Protein AF-X0U3W4-F1 (afdb_monomer_lite)

Foldseek 3Di:
DLCVVCPPVQVVLVVVLVVCPPVDDPQVSLVSSPHGPVDVVSVVVVVVVVVVVVVVVVVVVD

Radius of gyration: 14.8 Å; chains: 1; bounding box: 33×18×40 Å

Organism: NCBI:txid412755

pLDDT: mean 94.39, std 3.75, range [72.69, 97.75]

Structure (mmCIF, N/CA/C/O backbone):
data_AF-X0U3W4-F1
#
_entry.id   AF-X0U3W4-F1
#
loop_
_atom_site.group_PDB
_atom_site.id
_atom_site.type_symbol
_atom_site.label_atom_id
_atom_site.label_alt_id
_atom_site.label_comp_id
_atom_site.label_asym_id
_atom_site.label_entity_id
_atom_site.label_seq_id
_atom_site.pdbx_PDB_ins_code
_atom_site.Cartn_x
_atom_site.Cartn_y
_atom_site.Cartn_z
_atom_site.occupancy
_atom_site.B_iso_or_equiv
_atom_site.auth_seq_id
_atom_site.auth_comp_id
_atom_site.auth_asym_id
_atom_site.auth_atom_id
_atom_site.pdbx_PDB_model_num
ATOM 1 N N . GLN A 1 1 ? -0.195 0.511 4.908 1.00 84.00 1 GLN A N 1
ATOM 2 C CA . GLN A 1 1 ? -0.200 -0.860 5.465 1.00 84.00 1 GLN A CA 1
ATOM 3 C C . GLN A 1 1 ? 1.118 -1.597 5.228 1.00 84.00 1 GLN A C 1
ATOM 5 O O . GLN A 1 1 ? 1.712 -2.045 6.197 1.00 84.00 1 GLN A O 1
ATOM 10 N N . THR A 1 2 ? 1.652 -1.642 4.004 1.00 89.50 2 THR A N 1
ATOM 11 C CA . THR A 1 2 ? 2.923 -2.336 3.697 1.00 89.50 2 THR A CA 1
ATOM 12 C C . THR A 1 2 ? 4.126 -1.835 4.503 1.00 89.50 2 THR A C 1
ATOM 14 O O . THR A 1 2 ? 4.795 -2.642 5.132 1.00 89.50 2 THR A O 1
ATOM 17 N N . TYR A 1 3 ? 4.348 -0.517 4.613 1.00 93.06 3 TYR A N 1
ATOM 18 C CA . TYR A 1 3 ? 5.424 0.021 5.467 1.00 93.06 3 TYR A CA 1
ATOM 19 C C . TYR A 1 3 ? 5.275 -0.367 6.947 1.00 93.06 3 TYR A C 1
ATOM 21 O O . TYR A 1 3 ? 6.264 -0.678 7.598 1.00 93.06 3 TYR A O 1
ATOM 29 N N . LYS A 1 4 ? 4.043 -0.404 7.477 1.00 91.44 4 LYS A N 1
ATOM 30 C CA . LYS A 1 4 ? 3.794 -0.827 8.866 1.00 91.44 4 LYS A CA 1
ATOM 31 C C . LYS A 1 4 ? 4.192 -2.296 9.098 1.00 91.44 4 LYS A C 1
ATOM 33 O O . LYS A 1 4 ? 4.552 -2.638 10.213 1.00 91.44 4 LYS A O 1
ATOM 38 N N . LYS A 1 5 ? 4.140 -3.139 8.056 1.00 91.00 5 LYS A N 1
ATOM 39 C CA . LYS A 1 5 ? 4.527 -4.561 8.099 1.00 91.00 5 LYS A CA 1
ATOM 40 C C . LYS A 1 5 ? 6.021 -4.783 7.828 1.00 91.00 5 LYS A C 1
ATOM 42 O O . LYS A 1 5 ? 6.672 -5.517 8.553 1.00 91.00 5 LYS A O 1
ATOM 47 N N . GLU A 1 6 ? 6.556 -4.160 6.779 1.00 94.19 6 GLU A N 1
ATOM 48 C CA . GLU A 1 6 ? 7.924 -4.389 6.275 1.00 94.19 6 GLU A CA 1
ATOM 49 C C . GLU A 1 6 ? 8.977 -3.437 6.880 1.00 94.19 6 GLU A C 1
ATOM 51 O O . GLU A 1 6 ? 10.187 -3.674 6.782 1.00 94.19 6 GLU A O 1
ATOM 56 N N . GLY A 1 7 ? 8.546 -2.329 7.485 1.00 96.12 7 GLY A N 1
ATOM 57 C CA . GLY A 1 7 ? 9.420 -1.322 8.080 1.00 96.12 7 GLY A CA 1
ATOM 58 C C . GLY A 1 7 ? 10.420 -0.725 7.084 1.00 96.12 7 GLY A C 1
ATOM 59 O O . GLY A 1 7 ? 10.103 -0.434 5.929 1.00 96.12 7 GLY A O 1
ATOM 60 N N . LYS A 1 8 ? 11.668 -0.532 7.529 1.00 97.50 8 LYS A N 1
ATOM 61 C CA . LYS A 1 8 ? 12.723 0.130 6.737 1.00 97.50 8 LYS A CA 1
ATOM 62 C C . LYS A 1 8 ? 13.069 -0.598 5.433 1.00 97.50 8 LYS A C 1
ATOM 64 O O . LYS A 1 8 ? 13.506 0.058 4.490 1.00 97.50 8 LYS A O 1
ATOM 69 N N . SER A 1 9 ? 12.831 -1.909 5.347 1.00 96.19 9 SER A N 1
ATOM 70 C CA . SER A 1 9 ? 13.080 -2.692 4.126 1.00 96.19 9 SER A CA 1
ATOM 71 C C . SER A 1 9 ? 12.205 -2.256 2.939 1.00 96.19 9 SER A C 1
ATOM 73 O O . SER A 1 9 ? 12.578 -2.447 1.783 1.00 96.19 9 SER A O 1
ATOM 75 N N . PHE A 1 10 ? 11.083 -1.583 3.212 1.00 96.56 10 PHE A N 1
ATOM 76 C CA . PHE A 1 10 ? 10.187 -1.038 2.197 1.00 96.56 10 PHE A CA 1
ATOM 77 C C . PHE A 1 10 ? 10.693 0.271 1.568 1.00 96.56 10 PHE A C 1
ATOM 79 O O . PHE A 1 10 ? 10.321 0.612 0.444 1.00 96.56 10 PHE A O 1
ATOM 86 N N . VAL A 1 11 ? 11.554 1.018 2.269 1.00 96.62 11 VAL A N 1
ATOM 87 C CA . VAL A 1 11 ? 11.972 2.375 1.869 1.00 96.62 11 VAL A CA 1
ATOM 88 C C . VAL A 1 11 ? 12.607 2.418 0.471 1.00 96.62 11 VAL A C 1
ATOM 90 O O . VAL A 1 11 ? 12.219 3.291 -0.309 1.00 96.62 11 VAL A O 1
ATOM 93 N N . PRO A 1 12 ? 13.526 1.507 0.089 1.00 97.06 12 PRO A N 1
ATOM 94 C CA . PRO A 1 12 ? 14.099 1.515 -1.257 1.00 97.06 12 PRO A CA 1
ATOM 95 C C . PRO A 1 12 ? 13.053 1.281 -2.357 1.00 97.06 12 PRO A C 1
ATOM 97 O O . PRO A 1 12 ? 13.079 1.969 -3.377 1.00 97.06 12 PRO A O 1
ATOM 100 N N . LYS A 1 13 ? 12.093 0.369 -2.134 1.00 96.12 13 LYS A N 1
ATOM 101 C CA . LYS A 1 13 ? 10.997 0.089 -3.081 1.00 96.12 13 LYS A CA 1
ATOM 102 C C . LYS A 1 13 ? 10.117 1.325 -3.275 1.0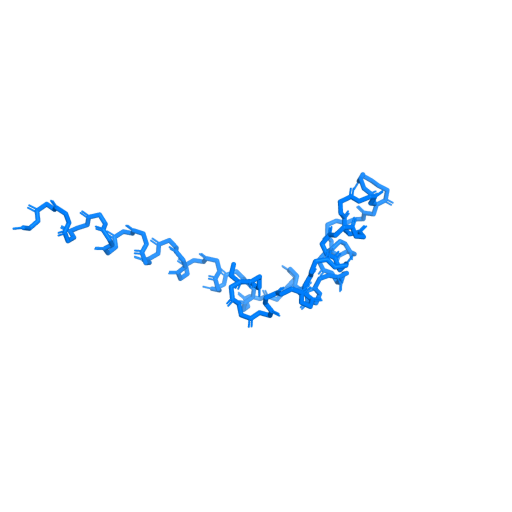0 96.12 13 LYS A C 1
ATOM 104 O O . LYS A 1 13 ? 9.797 1.694 -4.401 1.00 96.12 13 LYS A O 1
ATOM 109 N N . PHE A 1 14 ? 9.783 2.002 -2.176 1.00 95.75 14 PHE A N 1
ATOM 110 C CA . PHE A 1 14 ? 8.961 3.207 -2.211 1.00 95.75 14 PHE A CA 1
ATOM 111 C C . PHE A 1 14 ? 9.661 4.372 -2.924 1.00 95.75 14 PHE A C 1
ATOM 113 O O . PHE A 1 14 ? 9.046 5.042 -3.749 1.00 95.75 14 PHE A O 1
ATOM 120 N N . LYS A 1 15 ? 10.967 4.566 -2.687 1.00 97.31 15 LYS A N 1
ATOM 121 C CA . LYS A 1 15 ? 11.767 5.558 -3.426 1.00 97.31 15 LYS A CA 1
ATOM 122 C C . LYS A 1 15 ? 11.758 5.290 -4.932 1.00 97.31 15 LYS A C 1
ATOM 124 O O . LYS A 1 15 ? 11.540 6.223 -5.697 1.00 97.31 15 LYS A O 1
ATOM 129 N N . LYS A 1 16 ? 11.934 4.029 -5.345 1.00 96.50 16 LYS A N 1
ATOM 130 C CA . LYS A 1 16 ? 11.889 3.624 -6.760 1.00 96.50 16 LYS A CA 1
ATOM 131 C C . LYS A 1 16 ? 10.530 3.919 -7.403 1.00 96.50 16 LYS A C 1
ATOM 133 O O . LYS A 1 16 ? 10.481 4.440 -8.517 1.00 96.50 16 LYS A O 1
ATOM 138 N N . LEU A 1 17 ? 9.438 3.613 -6.699 1.00 95.88 17 LEU A N 1
ATOM 139 C CA . LEU A 1 17 ? 8.082 3.920 -7.156 1.00 95.88 17 LEU A CA 1
ATOM 140 C C . LEU A 1 17 ? 7.919 5.427 -7.390 1.00 95.88 17 LEU A C 1
ATOM 142 O O . LEU A 1 17 ? 7.546 5.829 -8.486 1.00 95.88 17 LEU A O 1
ATOM 146 N N . LEU A 1 18 ? 8.271 6.262 -6.406 1.00 96.00 18 LEU A N 1
ATOM 147 C CA . LEU A 1 18 ? 8.134 7.720 -6.514 1.00 96.00 18 LEU A CA 1
ATOM 148 C C . LEU A 1 18 ? 8.990 8.315 -7.639 1.00 96.00 18 LEU A C 1
ATOM 150 O O . LEU A 1 18 ? 8.513 9.166 -8.384 1.00 96.00 18 LEU A O 1
ATOM 154 N N . SER A 1 19 ? 10.231 7.845 -7.804 1.00 97.00 19 SER A N 1
ATOM 155 C CA . SER A 1 19 ? 11.117 8.324 -8.874 1.00 97.00 19 SER A CA 1
ATOM 156 C C . SER A 1 19 ? 10.637 7.964 -10.280 1.00 97.00 19 SER A C 1
ATOM 158 O O . SER A 1 19 ? 11.097 8.567 -11.243 1.00 97.00 19 SER A O 1
ATOM 160 N N . SER A 1 20 ? 9.731 6.989 -10.411 1.00 95.75 20 SER A N 1
ATOM 161 C CA . SER A 1 20 ? 9.187 6.575 -11.709 1.00 95.75 20 SER A CA 1
ATOM 162 C C . SER A 1 20 ? 8.160 7.578 -12.259 1.00 95.75 20 SER A C 1
ATOM 164 O O . SER A 1 20 ? 7.878 7.569 -13.457 1.00 95.75 20 SER A O 1
ATOM 166 N N . GLY A 1 21 ? 7.620 8.475 -11.421 1.00 90.50 21 GLY A N 1
ATOM 167 C CA . GLY A 1 21 ? 6.659 9.500 -11.838 1.00 90.50 21 GLY A CA 1
ATOM 168 C C . GLY A 1 21 ? 5.505 8.919 -12.664 1.00 90.50 21 GLY A C 1
ATOM 169 O O . GLY A 1 21 ? 4.951 7.880 -12.316 1.00 90.50 21 GLY A O 1
ATOM 170 N N . GLY A 1 22 ? 5.169 9.576 -13.777 1.00 92.25 22 GLY A N 1
ATOM 171 C CA . GLY A 1 22 ? 4.147 9.117 -14.728 1.00 92.25 22 GLY A CA 1
ATOM 172 C C . GLY A 1 22 ? 4.677 8.266 -15.886 1.00 92.25 22 GLY A C 1
ATOM 173 O O . GLY A 1 22 ? 3.966 8.091 -16.868 1.00 92.25 22 GLY A O 1
ATOM 174 N N . SER A 1 23 ? 5.925 7.789 -15.822 1.00 94.50 23 SER A N 1
ATOM 175 C CA . SER A 1 23 ? 6.532 7.016 -16.923 1.00 94.50 23 SER A CA 1
ATOM 176 C C . SER A 1 23 ? 6.075 5.555 -16.984 1.00 94.50 23 SER A C 1
ATOM 178 O O . SER A 1 23 ? 6.296 4.895 -17.995 1.00 94.50 23 SER A O 1
ATOM 180 N N . LEU A 1 24 ? 5.437 5.059 -15.920 1.00 95.88 24 LEU A N 1
ATOM 181 C CA . LEU A 1 24 ? 4.938 3.693 -15.798 1.00 95.88 24 LEU A CA 1
ATOM 182 C C . LEU A 1 24 ? 3.433 3.696 -15.546 1.00 95.88 24 LEU A C 1
ATOM 184 O O . LEU A 1 24 ? 2.895 4.605 -14.908 1.00 95.88 24 LEU A O 1
ATOM 188 N N . SER A 1 25 ? 2.760 2.645 -16.005 1.00 95.69 25 SER A N 1
ATOM 189 C CA . SER A 1 25 ? 1.346 2.440 -15.706 1.00 95.69 25 SER A CA 1
ATOM 190 C C . SER A 1 25 ? 1.118 2.185 -14.205 1.00 95.69 25 SER A C 1
ATOM 192 O O . SER A 1 25 ? 2.013 1.699 -13.504 1.00 95.69 25 SER A O 1
ATOM 194 N N . PRO A 1 26 ? -0.097 2.436 -13.680 1.00 93.62 26 PRO A N 1
ATOM 195 C CA . PRO A 1 26 ? -0.429 2.123 -12.290 1.00 93.62 26 PRO A CA 1
ATOM 196 C C . PRO A 1 26 ? -0.164 0.660 -11.900 1.00 93.62 26 PRO A C 1
ATOM 198 O O . PRO A 1 26 ? 0.250 0.388 -10.772 1.00 93.62 26 PRO A O 1
ATOM 201 N N . GLU A 1 27 ? -0.364 -0.281 -12.828 1.00 96.19 27 GLU A N 1
ATOM 202 C CA . GLU A 1 27 ? -0.105 -1.705 -12.595 1.00 96.19 27 GLU A CA 1
ATOM 203 C C . GLU A 1 27 ? 1.394 -1.985 -12.414 1.00 96.19 27 GLU A C 1
ATOM 205 O O . GLU A 1 27 ? 1.796 -2.686 -11.483 1.00 96.19 27 GLU A O 1
ATOM 210 N N . GLU A 1 28 ? 2.240 -1.397 -13.261 1.00 96.50 28 GLU A N 1
ATOM 211 C CA . GLU A 1 28 ? 3.697 -1.506 -13.146 1.00 96.50 28 GLU A CA 1
ATOM 212 C C . GLU A 1 28 ? 4.216 -0.851 -11.862 1.00 96.50 28 GLU A C 1
ATOM 214 O O . GLU A 1 28 ? 5.070 -1.423 -11.179 1.00 96.50 28 GLU A O 1
ATOM 219 N N . LEU A 1 29 ? 3.661 0.305 -11.481 1.00 95.44 29 LEU A N 1
ATOM 220 C CA . LEU A 1 29 ? 3.991 0.971 -10.220 1.00 95.44 29 LEU A CA 1
ATOM 221 C C . LEU A 1 29 ? 3.633 0.101 -9.008 1.00 95.44 29 LEU A C 1
ATOM 223 O O . LEU A 1 29 ? 4.441 -0.026 -8.087 1.00 95.44 29 LEU A O 1
ATOM 227 N N . GLY A 1 30 ? 2.463 -0.546 -9.017 1.00 93.81 30 GLY A N 1
ATOM 228 C CA . GLY A 1 30 ? 2.067 -1.495 -7.975 1.00 93.81 30 GLY A CA 1
ATOM 229 C C . GLY A 1 30 ? 3.079 -2.633 -7.819 1.00 93.81 30 GLY A C 1
ATOM 230 O O . GLY A 1 30 ? 3.532 -2.925 -6.705 1.00 93.81 30 GLY A O 1
ATOM 231 N N . LYS A 1 31 ? 3.525 -3.219 -8.937 1.00 95.19 31 LYS A N 1
ATOM 232 C CA . LYS A 1 31 ? 4.494 -4.328 -8.939 1.00 95.19 31 LYS A CA 1
ATOM 233 C C . LYS A 1 31 ? 5.834 -3.954 -8.294 1.00 95.19 31 LYS A C 1
ATOM 235 O O . LYS A 1 31 ? 6.418 -4.794 -7.613 1.00 95.19 31 LYS A O 1
ATOM 240 N N . ILE A 1 32 ? 6.299 -2.702 -8.413 1.00 94.88 32 ILE A N 1
ATOM 241 C CA . ILE A 1 32 ? 7.548 -2.225 -7.770 1.00 94.88 32 ILE A CA 1
ATOM 242 C C . ILE A 1 32 ? 7.525 -2.425 -6.249 1.00 94.88 32 ILE A C 1
ATOM 244 O O . ILE A 1 32 ? 8.550 -2.736 -5.637 1.00 94.88 32 ILE A O 1
ATOM 248 N N . VAL A 1 33 ? 6.357 -2.250 -5.635 1.00 93.38 33 VAL A N 1
ATOM 249 C CA . VAL A 1 33 ? 6.152 -2.389 -4.188 1.00 93.38 33 VAL A CA 1
ATOM 250 C C . VAL A 1 33 ? 5.540 -3.737 -3.799 1.00 93.38 33 VAL A C 1
ATOM 252 O O . VAL A 1 33 ? 5.171 -3.920 -2.642 1.00 93.38 33 VAL A O 1
ATOM 255 N N . GLY A 1 34 ? 5.477 -4.693 -4.734 1.00 91.94 34 GLY A N 1
ATOM 256 C CA . GLY A 1 34 ? 4.936 -6.035 -4.504 1.00 91.94 34 GLY A CA 1
ATOM 257 C C . GLY A 1 34 ? 3.411 -6.082 -4.389 1.00 91.94 34 GLY A C 1
ATOM 258 O O . GLY A 1 34 ? 2.880 -6.972 -3.731 1.00 91.94 34 GLY A O 1
ATOM 259 N N . LEU A 1 35 ? 2.704 -5.116 -4.981 1.00 92.50 35 LEU A N 1
ATOM 260 C CA . LEU A 1 35 ? 1.247 -5.021 -4.946 1.00 92.50 35 LEU A CA 1
ATOM 261 C C . LEU A 1 35 ? 0.677 -5.268 -6.344 1.00 92.50 35 LEU A C 1
ATOM 263 O O . LEU A 1 35 ? 1.085 -4.631 -7.309 1.00 92.50 35 LEU A O 1
ATOM 267 N N . ASP A 1 36 ? -0.293 -6.171 -6.446 1.00 95.00 36 ASP A N 1
ATOM 268 C CA . ASP A 1 36 ? -1.038 -6.399 -7.682 1.00 95.00 36 ASP A CA 1
ATOM 269 C C . ASP A 1 36 ? -2.429 -5.768 -7.563 1.00 95.00 36 ASP A C 1
ATOM 271 O O . ASP A 1 36 ? -3.327 -6.310 -6.916 1.00 95.00 36 ASP A O 1
ATOM 275 N N . ILE A 1 37 ? -2.594 -4.602 -8.187 1.00 94.12 37 ILE A N 1
ATOM 276 C CA . ILE A 1 37 ? -3.838 -3.823 -8.144 1.00 94.12 37 ILE A CA 1
ATOM 277 C C . ILE A 1 37 ? -4.972 -4.451 -8.968 1.00 94.12 37 ILE A C 1
ATOM 279 O O . ILE A 1 37 ? -6.122 -4.035 -8.84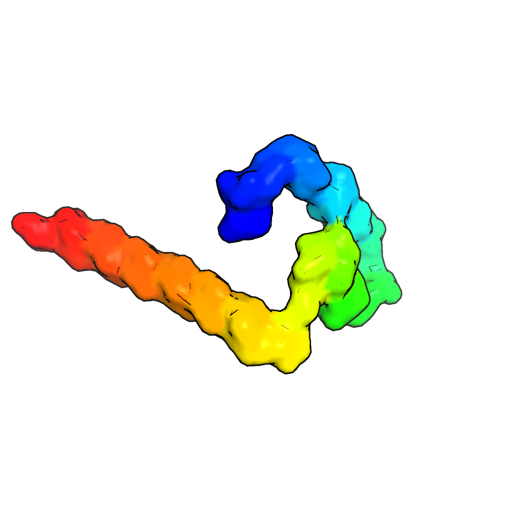2 1.00 94.12 37 ILE A O 1
ATOM 283 N N . THR A 1 38 ? -4.672 -5.454 -9.798 1.00 95.88 38 THR A N 1
ATOM 284 C CA . THR A 1 38 ? -5.681 -6.185 -10.581 1.00 95.88 38 THR A CA 1
ATOM 285 C C . THR A 1 38 ? -6.392 -7.249 -9.744 1.00 95.88 38 THR A C 1
ATOM 287 O O . THR A 1 38 ? -7.438 -7.765 -10.140 1.00 95.88 38 THR A O 1
ATOM 290 N N . LYS A 1 39 ? -5.845 -7.591 -8.567 1.00 96.62 39 LYS A N 1
ATOM 291 C CA . LYS A 1 39 ? -6.403 -8.619 -7.688 1.00 96.62 39 LYS A CA 1
ATOM 292 C C . LYS A 1 39 ? -7.396 -8.019 -6.694 1.00 96.62 39 LYS A C 1
ATOM 294 O O . LYS A 1 39 ? -7.070 -7.039 -6.022 1.00 96.62 39 LYS A O 1
ATOM 299 N N . PRO A 1 40 ? -8.569 -8.649 -6.490 1.00 95.81 40 PRO A N 1
ATOM 300 C CA . PRO A 1 40 ? -9.536 -8.203 -5.487 1.00 95.81 40 PRO A CA 1
ATOM 301 C C . PRO A 1 40 ? -8.955 -8.095 -4.072 1.00 95.81 40 PRO A C 1
ATOM 303 O O . PRO A 1 40 ? -9.361 -7.228 -3.303 1.00 95.81 40 PRO A O 1
ATOM 306 N N . ASP A 1 41 ? -7.992 -8.947 -3.718 1.00 91.50 41 ASP A N 1
ATOM 307 C CA . ASP A 1 41 ? -7.417 -8.974 -2.370 1.00 91.50 41 ASP A CA 1
ATOM 308 C C . ASP A 1 41 ? -6.633 -7.701 -2.021 1.00 91.50 41 ASP A C 1
ATOM 310 O O . ASP A 1 41 ? -6.625 -7.291 -0.859 1.00 91.50 41 ASP A O 1
ATOM 314 N N . PHE A 1 42 ? -6.052 -7.019 -3.017 1.00 92.19 42 PHE A N 1
ATOM 315 C CA . PHE A 1 42 ? -5.466 -5.692 -2.822 1.00 92.19 42 PHE A CA 1
ATOM 316 C C . PHE A 1 42 ? -6.524 -4.691 -2.334 1.00 92.19 42 PHE A C 1
ATOM 318 O O . PHE A 1 42 ? -6.311 -3.974 -1.355 1.00 92.19 42 PHE A O 1
ATOM 325 N N . TRP A 1 43 ? -7.695 -4.690 -2.970 1.00 93.62 43 TRP A N 1
ATOM 326 C CA . TRP A 1 43 ? -8.788 -3.777 -2.639 1.00 93.62 43 TRP A CA 1
ATOM 327 C C . TRP A 1 43 ? -9.453 -4.124 -1.308 1.00 93.62 43 TRP A C 1
ATOM 329 O O . TRP A 1 43 ? -9.727 -3.223 -0.518 1.00 93.62 43 TRP A O 1
ATOM 339 N N . LYS A 1 44 ? -9.620 -5.415 -0.994 1.00 93.94 44 LYS A N 1
ATOM 340 C CA . LYS A 1 44 ? -10.106 -5.859 0.326 1.00 93.94 44 LYS A CA 1
ATOM 341 C C . LYS A 1 44 ? -9.212 -5.356 1.462 1.00 93.94 44 LYS A C 1
ATOM 343 O O . LYS A 1 44 ? -9.722 -4.926 2.493 1.00 93.94 44 LYS A O 1
ATOM 348 N N . LEU A 1 45 ? -7.889 -5.362 1.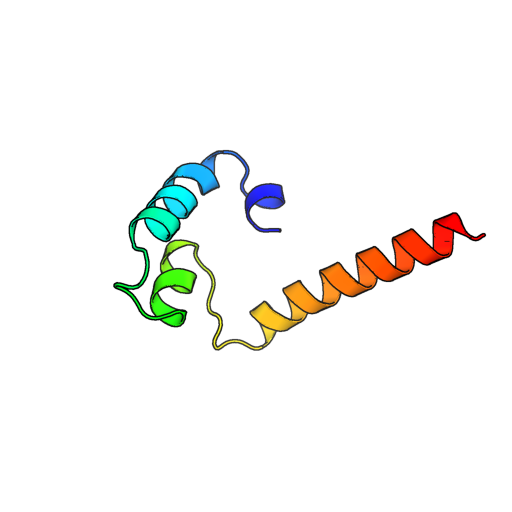272 1.00 89.50 45 LEU A N 1
ATOM 349 C CA . LEU A 1 45 ? -6.950 -4.811 2.254 1.00 89.50 45 LEU A CA 1
ATOM 350 C C . LEU A 1 45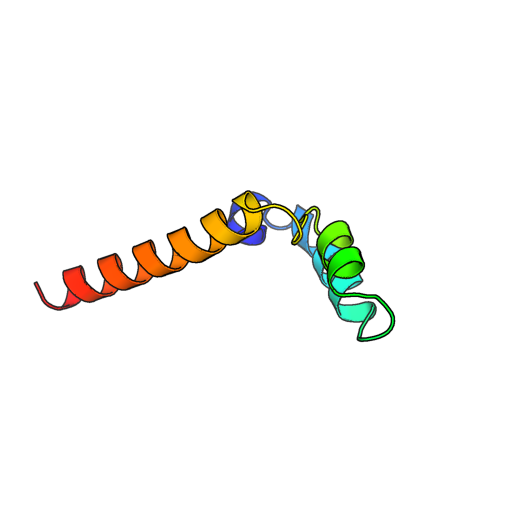 ? -7.162 -3.303 2.469 1.00 89.50 45 LEU A C 1
ATOM 352 O O . LEU A 1 45 ? -7.061 -2.832 3.601 1.00 89.50 45 LEU A O 1
ATOM 356 N N . GLY A 1 46 ? -7.445 -2.556 1.398 1.00 91.19 46 GLY A N 1
ATOM 357 C CA . GLY A 1 46 ? -7.774 -1.132 1.472 1.00 91.19 46 GLY A CA 1
ATOM 358 C C . GLY A 1 46 ? -9.089 -0.872 2.208 1.00 91.19 46 GLY A C 1
ATOM 359 O O . GLY A 1 46 ? -9.116 -0.052 3.119 1.00 91.19 46 GLY A O 1
ATOM 360 N N . ILE A 1 47 ? -10.149 -1.614 1.875 1.00 95.69 47 ILE A N 1
ATOM 361 C CA . ILE A 1 47 ? -11.471 -1.495 2.516 1.00 95.69 47 ILE A CA 1
ATOM 362 C C . ILE A 1 47 ? -11.382 -1.783 4.019 1.00 95.69 47 ILE A C 1
ATOM 364 O O . ILE A 1 47 ? -11.914 -1.014 4.813 1.00 95.69 47 ILE A O 1
ATOM 368 N N . LYS A 1 48 ? -10.628 -2.813 4.424 1.00 94.56 48 LYS A N 1
ATOM 369 C CA . LYS A 1 48 ? -10.410 -3.129 5.844 1.00 94.56 48 LYS A CA 1
ATOM 370 C C . LYS A 1 48 ? -9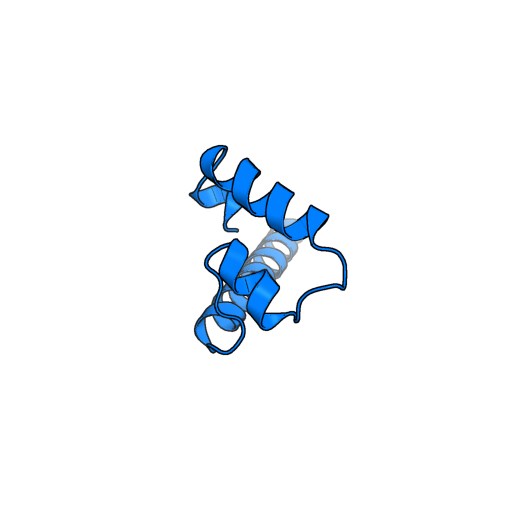.810 -1.959 6.637 1.00 94.56 48 LYS A C 1
ATOM 372 O O . LYS A 1 48 ? -10.150 -1.753 7.792 1.00 94.56 48 LYS A O 1
ATOM 377 N N . GLN A 1 49 ? -8.944 -1.149 6.023 1.00 93.56 49 GLN A N 1
ATOM 378 C CA . GLN A 1 49 ? -8.412 0.040 6.695 1.00 93.56 49 GLN A CA 1
ATOM 379 C C . GLN A 1 49 ? -9.497 1.096 6.961 1.00 93.56 49 GLN A C 1
ATOM 381 O O . GLN A 1 49 ? -9.407 1.808 7.959 1.00 93.56 49 GLN A O 1
ATOM 386 N N . TYR A 1 50 ? -10.488 1.227 6.079 1.00 95.44 50 TYR A N 1
ATOM 387 C CA . TYR A 1 50 ? -11.607 2.141 6.303 1.00 95.44 50 TYR A CA 1
ATOM 388 C C . TYR A 1 50 ? -12.528 1.638 7.409 1.00 95.44 50 TYR A C 1
ATOM 390 O O . TYR A 1 50 ? -12.937 2.437 8.241 1.00 95.44 50 TYR A O 1
ATOM 398 N N . GLU A 1 51 ? -12.785 0.331 7.463 1.00 96.88 51 GLU A N 1
ATOM 399 C CA . GLU A 1 51 ? -13.490 -0.300 8.586 1.00 96.88 51 GLU A CA 1
ATOM 400 C C . GLU A 1 51 ? -12.792 0.020 9.919 1.00 96.88 51 GLU A C 1
ATOM 402 O O . GLU A 1 51 ? -13.429 0.513 10.845 1.00 96.88 51 GLU A O 1
ATOM 407 N N . ASP A 1 52 ? -11.461 -0.117 9.982 1.00 95.81 52 ASP A N 1
ATOM 408 C CA . ASP A 1 52 ? -10.687 0.261 11.173 1.00 95.81 52 ASP A CA 1
ATOM 409 C C . ASP A 1 52 ? -10.841 1.750 11.542 1.00 95.81 52 ASP A C 1
ATOM 411 O O . ASP A 1 52 ? -10.760 2.098 12.720 1.00 95.81 52 ASP A O 1
ATOM 415 N N . PHE A 1 53 ? -11.010 2.646 10.561 1.00 96.25 53 PHE A N 1
ATOM 416 C CA . PHE A 1 53 ? -11.219 4.077 10.814 1.00 96.25 53 PHE A CA 1
ATOM 417 C C . PHE A 1 53 ? -12.628 4.384 11.318 1.00 96.25 53 PHE A C 1
ATOM 419 O O . PHE A 1 53 ? -12.768 5.216 12.209 1.00 96.25 53 PHE A O 1
ATOM 426 N N . VAL A 1 54 ? -13.648 3.714 10.779 1.00 97.62 54 VAL A N 1
ATOM 427 C CA . VAL A 1 54 ? -15.030 3.843 11.260 1.00 97.62 54 VAL A CA 1
ATOM 428 C C . VAL A 1 54 ? -15.121 3.358 12.705 1.00 97.62 54 VAL A C 1
ATOM 430 O O . VAL A 1 54 ? -15.563 4.115 13.560 1.00 97.62 54 VAL A O 1
ATOM 433 N N . ASN A 1 55 ? -14.560 2.184 13.006 1.00 97.56 55 ASN A N 1
ATOM 434 C CA . ASN A 1 55 ? -14.514 1.656 14.371 1.00 97.56 55 ASN A CA 1
ATOM 435 C C . ASN A 1 55 ? -13.786 2.614 15.330 1.00 97.56 55 ASN A C 1
ATOM 437 O O . ASN A 1 55 ? -14.216 2.821 16.460 1.00 97.56 55 ASN A O 1
ATOM 441 N N . GLN A 1 56 ? -12.666 3.213 14.904 1.00 97.25 56 GLN A N 1
ATOM 442 C CA . GLN A 1 56 ? -11.965 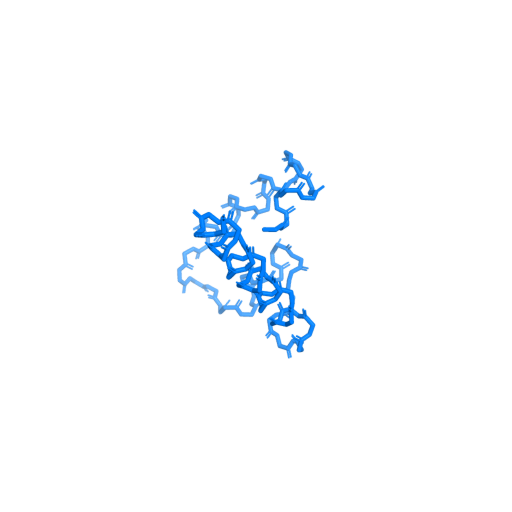4.216 15.717 1.00 97.25 56 GLN A CA 1
ATOM 443 C C . GLN A 1 56 ? -12.829 5.447 15.995 1.00 97.25 56 GLN A C 1
ATOM 445 O O . GLN A 1 56 ? -12.761 5.977 17.096 1.00 97.25 56 GLN A O 1
ATOM 450 N N . LEU A 1 57 ? -13.612 5.903 15.015 1.00 97.75 57 LEU A N 1
ATOM 451 C CA . LEU A 1 57 ? -14.506 7.044 15.180 1.00 97.75 57 LEU A CA 1
ATOM 452 C C . LEU A 1 57 ? -15.652 6.734 16.149 1.00 97.75 57 LEU A C 1
ATOM 454 O O . LEU A 1 57 ? -15.928 7.553 17.018 1.00 97.75 57 LEU A O 1
ATOM 458 N N . GLU A 1 58 ? -16.295 5.575 16.015 1.00 97.50 58 GLU A N 1
ATOM 459 C CA . GLU A 1 58 ? -17.399 5.150 16.889 1.00 97.50 58 GLU A CA 1
ATOM 460 C C . GLU A 1 58 ? -16.952 5.099 18.359 1.00 97.50 58 GLU A C 1
ATOM 462 O O . GLU A 1 58 ? -17.562 5.743 19.207 1.00 97.50 58 GLU A O 1
ATOM 467 N N . ASN A 1 59 ? -15.785 4.501 18.629 1.00 97.69 59 ASN A N 1
ATOM 468 C CA . ASN A 1 59 ? -15.199 4.428 19.975 1.00 97.69 59 ASN A CA 1
ATOM 469 C C . ASN A 1 59 ? -14.821 5.792 20.595 1.00 97.69 59 ASN A C 1
ATOM 471 O O . ASN A 1 59 ? -14.468 5.840 21.769 1.00 97.69 59 ASN A O 1
ATOM 475 N N . LEU A 1 60 ? -14.786 6.886 19.821 1.00 96.94 60 LEU A N 1
ATOM 476 C CA . LEU A 1 60 ? -14.541 8.234 20.358 1.00 96.94 60 LEU A CA 1
ATOM 477 C C . LEU A 1 60 ? -15.824 8.928 20.828 1.00 96.94 60 LEU A C 1
ATOM 479 O O . LEU A 1 60 ? -15.736 9.966 21.486 1.00 96.94 60 LEU A O 1
ATOM 483 N N . ILE A 1 61 ? -16.984 8.425 20.405 1.00 93.75 61 ILE A N 1
ATOM 484 C CA . ILE A 1 61 ? -18.302 9.014 20.669 1.00 93.75 61 ILE A CA 1
ATOM 485 C C . ILE A 1 61 ? -19.040 8.232 21.770 1.00 93.75 61 ILE A C 1
ATOM 487 O O . ILE A 1 61 ? -19.933 8.796 22.405 1.00 93.75 61 ILE A O 1
ATOM 491 N N . ASP A 1 62 ? -18.636 6.982 22.010 1.00 72.69 62 ASP A N 1
ATOM 492 C CA . ASP A 1 62 ? -19.010 6.170 23.177 1.00 72.69 62 ASP A CA 1
ATOM 493 C C . ASP A 1 62 ? -18.338 6.656 24.478 1.00 72.69 62 ASP A C 1
ATOM 495 O O . ASP A 1 62 ? -19.019 6.639 25.533 1.00 72.69 62 ASP A O 1
#

InterPro domains:
  IPR042088 Oligoendopeptidase F, C-terminal domain [G3DSA:1.10.1370.20] (1-62)

Sequence (62 aa):
QTYKKEGKSFVPKFKKLLSSGGSLSPEELGKIVGLDITKPDFWKLGIKQYEDFVNQLENLID

Secondary structure (DSSP, 8-state):
-HHHHHGGGGHHHHHHHHHTTTSS-HHHHHHHTT--TTSHHHHHHHHHHHHHHHHHHHTTT-